Protein AF-A0A7X9RW45-F1 (afdb_monomer)

Foldseek 3Di:
DDKDKDKDFPDDDPQKTKIKIWIWDDAPVPDIDDIDIDIDMDGNVDPPGVVLVVLLVVQLNVLCVVPVVLNNPDDPVLVVQLVVCSSVDDDNVSSVVSSVVSVVVVVVD

Sequence (109 aa):
MNILIKKTVLSKLKDTCRISFEFFMLKDEKAWLQPLYKTENYVCLDQESERHLEKSAQLFSNFLSKVSDQVRSMTEEEFYVLFESMSSISSEKEFMETLQDVRTSNRVA

Mean predicted aligned error: 7.72 Å

Structure (mmCIF, N/CA/C/O backbone):
data_AF-A0A7X9RW45-F1
#
_entry.id   AF-A0A7X9RW45-F1
#
loop_
_atom_site.group_PDB
_atom_site.id
_atom_site.type_symbol
_atom_site.label_atom_id
_atom_site.label_alt_id
_atom_site.label_comp_id
_atom_site.label_asym_id
_atom_site.label_entity_id
_atom_site.label_seq_id
_atom_site.pdbx_PDB_ins_code
_atom_site.Cartn_x
_atom_site.Cartn_y
_atom_site.Cartn_z
_atom_site.occupancy
_atom_site.B_iso_or_equiv
_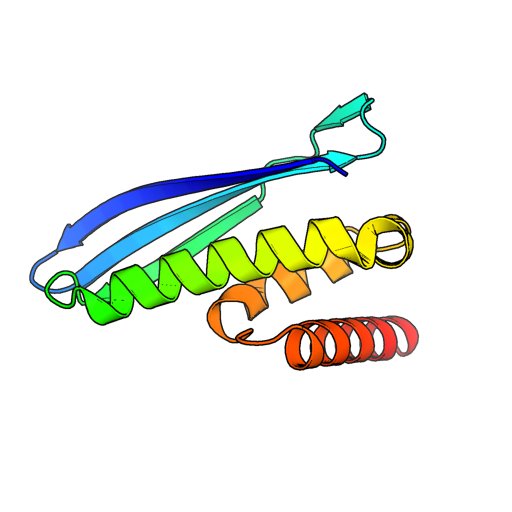atom_site.auth_seq_id
_atom_site.auth_comp_id
_atom_site.auth_asym_id
_atom_site.auth_atom_id
_atom_site.pdbx_PDB_model_num
ATOM 1 N N . MET A 1 1 ? 4.848 9.621 -11.400 1.00 61.44 1 MET A N 1
ATOM 2 C CA . MET A 1 1 ? 3.842 8.543 -11.293 1.00 61.44 1 MET A CA 1
ATOM 3 C C . MET A 1 1 ? 2.825 9.003 -10.270 1.00 61.44 1 MET A C 1
ATOM 5 O O . MET A 1 1 ? 3.246 9.352 -9.175 1.00 61.44 1 MET A O 1
ATOM 9 N N . ASN A 1 2 ? 1.544 9.103 -10.634 1.00 64.44 2 ASN A N 1
ATOM 10 C CA . ASN A 1 2 ? 0.509 9.553 -9.694 1.00 64.44 2 ASN A CA 1
ATOM 11 C C . ASN A 1 2 ? -0.149 8.332 -9.059 1.00 64.44 2 ASN A C 1
ATOM 13 O O . ASN A 1 2 ? -0.505 7.392 -9.769 1.00 64.44 2 ASN A O 1
ATOM 17 N N . ILE A 1 3 ? -0.286 8.347 -7.736 1.00 67.81 3 ILE A N 1
ATOM 18 C CA . ILE A 1 3 ? -0.837 7.231 -6.969 1.00 67.81 3 ILE A CA 1
ATOM 19 C C . ILE A 1 3 ? -1.960 7.766 -6.103 1.00 67.81 3 ILE A C 1
ATOM 21 O O . ILE A 1 3 ? -1.778 8.733 -5.364 1.00 67.81 3 ILE A O 1
ATOM 25 N N . LEU A 1 4 ? -3.124 7.140 -6.215 1.00 71.56 4 LEU A N 1
ATOM 26 C CA . LEU A 1 4 ? -4.272 7.417 -5.369 1.00 71.56 4 LEU A CA 1
ATOM 27 C C . LEU A 1 4 ? -4.579 6.169 -4.552 1.00 71.56 4 LEU A C 1
ATOM 29 O O . LEU A 1 4 ? -4.715 5.083 -5.106 1.00 71.56 4 LEU A O 1
ATOM 33 N N . ILE A 1 5 ? -4.725 6.353 -3.244 1.00 74.00 5 ILE A N 1
ATOM 34 C CA . ILE A 1 5 ? -5.132 5.301 -2.317 1.00 74.00 5 ILE A CA 1
ATOM 35 C C . ILE A 1 5 ? -6.501 5.679 -1.772 1.00 74.00 5 ILE A C 1
ATOM 37 O O . ILE A 1 5 ? -6.657 6.750 -1.183 1.00 74.00 5 ILE A O 1
ATOM 41 N N . LYS A 1 6 ? -7.494 4.813 -1.961 1.00 78.38 6 LYS A N 1
ATOM 42 C CA . LYS A 1 6 ? -8.795 4.931 -1.301 1.00 78.38 6 LYS A CA 1
ATOM 43 C C . LYS A 1 6 ? -8.919 3.877 -0.218 1.00 78.38 6 LYS A C 1
ATOM 45 O O . LYS A 1 6 ? -8.548 2.730 -0.421 1.00 78.38 6 LYS A O 1
ATOM 50 N N . LYS A 1 7 ? -9.460 4.275 0.928 1.00 80.69 7 LYS A N 1
ATOM 51 C CA . LYS A 1 7 ? -9.787 3.398 2.052 1.00 80.69 7 LYS A CA 1
ATOM 52 C C . LYS A 1 7 ? -11.304 3.273 2.144 1.00 80.69 7 LYS A C 1
ATOM 54 O O . LYS A 1 7 ? -11.996 4.286 2.219 1.00 80.69 7 LYS A O 1
ATOM 59 N N . THR A 1 8 ? -11.794 2.044 2.239 1.00 81.56 8 THR A N 1
ATOM 60 C CA . THR A 1 8 ? -13.215 1.734 2.412 1.00 81.56 8 THR A CA 1
ATOM 61 C C . THR A 1 8 ? -13.384 0.747 3.559 1.00 81.56 8 THR A C 1
ATOM 63 O O . THR A 1 8 ? -12.798 -0.332 3.545 1.00 81.56 8 THR A O 1
ATOM 66 N N . VAL A 1 9 ? -14.198 1.084 4.562 1.00 79.38 9 VAL A N 1
ATOM 67 C CA . VAL A 1 9 ? -14.588 0.126 5.609 1.00 79.38 9 VAL A CA 1
ATOM 68 C C . VAL A 1 9 ? -15.696 -0.759 5.041 1.00 79.38 9 VAL A C 1
ATOM 70 O O . VAL A 1 9 ? -16.799 -0.281 4.796 1.00 79.38 9 VAL A O 1
ATOM 73 N N . LEU A 1 10 ? -15.401 -2.039 4.814 1.00 80.69 10 LEU A N 1
ATOM 74 C CA . LEU A 1 10 ? -16.329 -2.992 4.199 1.00 80.69 10 LEU A CA 1
ATOM 75 C C . LEU A 1 10 ? -17.373 -3.507 5.192 1.00 80.69 10 LEU A C 1
ATOM 77 O O . LEU A 1 10 ? -18.539 -3.680 4.847 1.00 80.69 10 LEU A O 1
ATOM 81 N N . SER A 1 11 ? -16.954 -3.783 6.425 1.00 79.75 11 SER A N 1
ATOM 82 C CA . SER A 1 11 ? -17.837 -4.327 7.456 1.00 79.75 11 SER A CA 1
ATOM 83 C C . SER A 1 11 ? -17.262 -4.117 8.849 1.00 79.75 11 SER A C 1
ATOM 85 O O . SER A 1 11 ? -16.043 -4.120 9.031 1.00 79.75 11 SER A O 1
ATOM 87 N N . LYS A 1 12 ? -18.151 -4.018 9.839 1.00 79.75 12 LYS A N 1
ATOM 88 C CA . LYS A 1 12 ? -17.816 -4.063 11.264 1.00 79.75 12 LYS A CA 1
ATOM 89 C C . LYS A 1 12 ? -18.589 -5.213 11.899 1.00 79.75 12 LYS A C 1
ATOM 91 O O . LYS A 1 12 ? -1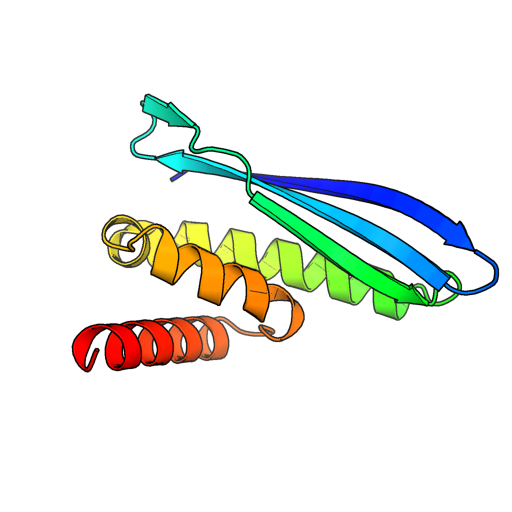9.814 -5.245 11.797 1.00 79.75 12 LYS A O 1
ATOM 96 N N . LEU A 1 13 ? -17.892 -6.163 12.514 1.00 78.88 13 LEU A N 1
ATOM 97 C CA . LEU A 1 13 ? -18.501 -7.291 13.211 1.00 78.88 13 LEU A CA 1
ATOM 98 C C . LEU A 1 13 ? -17.890 -7.399 14.608 1.00 78.88 13 LEU A C 1
ATOM 100 O O . LEU A 1 13 ? -16.717 -7.738 14.745 1.00 78.88 13 LEU A O 1
ATOM 104 N N . LYS A 1 14 ? -18.697 -7.126 15.640 1.00 82.75 14 LYS A N 1
ATOM 105 C CA . LYS A 1 14 ? -18.221 -7.000 17.028 1.00 82.75 14 LYS A CA 1
ATOM 106 C C . LYS A 1 14 ? -17.030 -6.029 17.094 1.00 82.75 14 LYS A C 1
ATOM 108 O O . LYS A 1 14 ? -17.161 -4.884 16.668 1.00 82.75 14 LYS A O 1
ATOM 113 N N . ASP A 1 15 ? -15.880 -6.517 17.544 1.00 81.75 15 ASP A N 1
ATOM 114 C CA . ASP A 1 15 ? -14.658 -5.745 17.730 1.00 81.75 15 ASP A CA 1
ATOM 115 C C . ASP A 1 15 ? -13.738 -5.812 16.507 1.00 81.75 15 ASP A C 1
ATOM 117 O O . ASP A 1 15 ? -12.628 -5.305 16.572 1.00 81.75 15 ASP A O 1
ATOM 121 N N . THR A 1 16 ? -14.151 -6.426 15.392 1.00 80.44 16 THR A N 1
ATOM 122 C CA . THR A 1 16 ? -13.322 -6.577 14.186 1.00 80.44 16 THR A CA 1
ATOM 123 C C . THR A 1 16 ? -13.880 -5.777 13.017 1.00 80.44 16 THR A C 1
ATOM 125 O O . THR A 1 16 ? -15.060 -5.864 12.669 1.00 80.44 16 THR A O 1
ATOM 128 N N . CYS A 1 17 ? -13.010 -4.999 12.385 1.00 83.81 17 CYS A N 1
ATOM 129 C CA . CYS A 1 17 ? -13.291 -4.185 11.218 1.00 83.81 17 CYS A CA 1
ATOM 130 C C . CYS A 1 17 ? -12.516 -4.741 10.031 1.00 83.81 17 CYS A C 1
ATOM 132 O O . CYS A 1 17 ? -11.359 -5.141 10.154 1.00 83.81 17 CYS A O 1
ATOM 134 N N . ARG A 1 18 ? -13.157 -4.726 8.866 1.00 83.69 18 ARG A N 1
ATOM 135 C CA . ARG A 1 18 ? -12.533 -5.089 7.597 1.00 83.69 18 ARG A CA 1
ATOM 136 C C . ARG A 1 18 ? -12.390 -3.827 6.758 1.00 83.69 18 ARG A C 1
ATOM 138 O O . ARG A 1 18 ? -13.402 -3.241 6.371 1.00 83.69 18 ARG A O 1
ATOM 145 N N . ILE A 1 19 ? -11.159 -3.400 6.494 1.00 81.06 19 ILE A N 1
ATOM 146 C CA . ILE A 1 19 ? -10.861 -2.300 5.569 1.00 81.06 19 ILE A CA 1
ATOM 147 C C . ILE A 1 19 ? -10.402 -2.895 4.241 1.00 81.06 19 ILE A C 1
ATOM 149 O O . ILE A 1 19 ? -9.630 -3.847 4.206 1.00 81.06 19 ILE A O 1
ATOM 153 N N . SER A 1 20 ? -10.859 -2.294 3.150 1.00 83.81 20 SER A N 1
ATOM 154 C CA . SER A 1 20 ? -10.269 -2.437 1.828 1.00 83.81 20 SER A CA 1
ATOM 155 C C . SER A 1 20 ? -9.493 -1.177 1.486 1.00 83.81 20 SER A C 1
ATOM 157 O O . SER A 1 20 ? -10.012 -0.070 1.646 1.00 83.81 20 SER A O 1
ATOM 159 N N . PHE A 1 21 ? -8.291 -1.346 0.958 1.00 80.75 21 PHE A N 1
ATOM 160 C CA . PHE A 1 21 ? -7.576 -0.299 0.256 1.00 80.75 21 PHE A CA 1
ATOM 161 C C . PHE A 1 21 ? -7.646 -0.539 -1.249 1.00 80.75 21 PHE A C 1
ATOM 163 O O . PHE A 1 21 ? -7.433 -1.660 -1.709 1.00 80.75 21 PHE A O 1
ATOM 170 N N . GLU A 1 22 ? -7.937 0.517 -1.999 1.00 80.19 22 GLU A N 1
ATOM 171 C CA . GLU A 1 22 ? -7.934 0.546 -3.458 1.00 80.19 22 GLU A CA 1
ATOM 172 C C . GLU A 1 22 ? -6.786 1.444 -3.922 1.00 80.19 22 GLU A C 1
ATOM 174 O O . GLU A 1 22 ? -6.712 2.617 -3.548 1.00 80.19 22 GLU A O 1
ATOM 179 N N . PHE A 1 23 ? -5.895 0.896 -4.736 1.00 77.88 23 PHE A N 1
ATOM 180 C CA . PHE A 1 23 ? -4.691 1.554 -5.219 1.00 77.88 23 PHE A CA 1
ATOM 181 C C . PHE A 1 23 ? -4.803 1.804 -6.712 1.00 77.88 23 PHE A C 1
ATOM 183 O O . PHE A 1 23 ? -4.835 0.872 -7.509 1.00 77.88 23 PHE A O 1
ATOM 190 N N . PHE A 1 24 ? -4.825 3.073 -7.095 1.00 76.62 24 PHE A N 1
ATOM 191 C CA . PHE A 1 24 ? -4.855 3.496 -8.485 1.00 76.62 24 PHE A CA 1
ATOM 192 C C . PHE A 1 24 ? -3.481 4.041 -8.847 1.00 76.62 24 PHE A C 1
ATOM 194 O O . PHE A 1 24 ? -3.017 5.011 -8.245 1.00 76.62 24 PHE A O 1
ATOM 201 N N . MET A 1 25 ? -2.838 3.429 -9.838 1.00 74.19 25 MET A N 1
ATOM 202 C CA . MET A 1 25 ? -1.526 3.843 -10.323 1.00 74.19 25 MET A CA 1
ATOM 203 C C . MET A 1 25 ? -1.649 4.409 -11.734 1.00 74.19 25 MET A C 1
ATOM 205 O O . MET A 1 25 ? -2.115 3.729 -12.644 1.00 74.19 25 MET A O 1
ATOM 209 N N . LEU A 1 26 ? -1.224 5.656 -11.921 1.00 70.12 26 LEU A N 1
ATOM 210 C CA . LEU A 1 26 ? -1.144 6.294 -13.229 1.00 70.12 26 LEU A CA 1
ATOM 211 C C . LEU A 1 26 ? 0.285 6.172 -13.760 1.00 70.12 26 LEU A C 1
ATOM 213 O O . LEU A 1 26 ? 1.192 6.879 -13.297 1.00 70.12 26 LEU A O 1
ATOM 217 N N . LYS A 1 27 ? 0.476 5.294 -14.747 1.00 67.81 27 LYS A N 1
ATOM 218 C CA . LYS A 1 27 ? 1.763 5.103 -15.416 1.00 67.81 27 LYS A CA 1
ATOM 219 C C . LYS A 1 27 ? 1.927 6.134 -16.533 1.00 67.81 27 LYS A C 1
ATOM 221 O O . LYS A 1 27 ? 1.011 6.366 -17.324 1.00 67.81 27 LYS A O 1
ATOM 226 N N . ASP A 1 28 ? 3.090 6.784 -16.547 1.00 68.44 28 ASP A N 1
ATOM 227 C CA . ASP A 1 28 ? 3.513 7.754 -17.569 1.00 68.44 28 ASP A CA 1
ATOM 228 C C . ASP A 1 28 ? 2.493 8.859 -17.886 1.00 68.44 28 ASP A C 1
ATOM 230 O O . ASP A 1 28 ? 2.446 9.361 -19.005 1.00 68.44 28 ASP A O 1
ATOM 234 N N . GLU A 1 29 ? 1.658 9.218 -16.901 1.00 66.31 29 GLU A N 1
ATOM 235 C CA . GLU A 1 29 ? 0.615 10.255 -16.994 1.00 66.31 29 GLU A CA 1
ATOM 236 C C . GLU A 1 29 ? -0.431 10.027 -18.101 1.00 66.31 29 GLU A C 1
ATOM 238 O O . GLU A 1 29 ? -1.223 10.916 -18.404 1.00 66.31 29 GLU A O 1
ATOM 243 N N . LYS A 1 30 ? -0.459 8.828 -18.695 1.00 65.50 30 LYS A N 1
ATOM 244 C CA . LYS A 1 30 ? -1.251 8.528 -19.897 1.00 65.50 30 LYS A CA 1
ATOM 245 C C . LYS A 1 30 ? -2.297 7.441 -19.688 1.00 65.50 30 LYS A C 1
ATOM 247 O O . LYS A 1 30 ? -3.317 7.472 -20.370 1.00 65.50 30 LYS A O 1
ATOM 252 N N . ALA A 1 31 ? -2.079 6.506 -18.761 1.00 66.69 31 ALA A N 1
ATOM 253 C CA . ALA A 1 31 ? -3.035 5.437 -18.486 1.00 66.69 31 ALA A CA 1
ATOM 254 C C . ALA A 1 31 ? -3.034 5.032 -17.008 1.00 66.69 31 ALA A C 1
ATOM 256 O O . ALA A 1 31 ? -1.978 4.837 -16.398 1.00 66.69 31 ALA A O 1
ATOM 257 N N . TRP A 1 32 ? -4.235 4.906 -16.438 1.00 65.81 32 TRP A N 1
ATOM 258 C CA . TRP A 1 32 ? -4.421 4.253 -15.148 1.00 65.81 32 TRP A CA 1
ATOM 259 C C . TRP A 1 32 ? -4.281 2.750 -15.355 1.00 65.81 32 TRP A C 1
ATOM 261 O O . TRP A 1 32 ? -4.922 2.182 -16.239 1.00 65.81 32 TRP A O 1
ATOM 271 N N . LEU A 1 33 ? -3.442 2.115 -14.548 1.00 68.25 33 LEU A N 1
ATOM 272 C CA . LEU A 1 33 ? -3.410 0.664 -14.443 1.00 68.25 33 LEU A CA 1
ATOM 273 C C . LEU A 1 33 ? -4.687 0.173 -13.761 1.00 68.25 33 LEU A C 1
ATOM 275 O O . LEU A 1 33 ? -5.408 0.955 -13.128 1.00 68.25 33 LEU A O 1
ATOM 279 N N . GLN A 1 34 ? -4.973 -1.124 -13.899 1.00 66.31 34 GLN A N 1
ATOM 280 C CA . GLN A 1 34 ? -6.076 -1.719 -13.155 1.00 66.31 34 GLN A CA 1
ATOM 281 C C . GLN A 1 34 ? -5.873 -1.461 -11.653 1.00 66.31 34 GLN A C 1
ATOM 283 O O . GLN A 1 34 ? -4.750 -1.596 -11.161 1.00 66.31 34 GLN A O 1
ATOM 288 N N . PRO A 1 35 ? -6.924 -1.032 -10.933 1.00 70.12 35 PRO A N 1
ATOM 289 C CA . PRO A 1 35 ? -6.813 -0.759 -9.512 1.00 70.12 35 PRO A CA 1
ATOM 290 C C . PRO A 1 35 ? -6.464 -2.034 -8.749 1.00 70.12 35 PRO A C 1
ATOM 292 O O . PRO A 1 35 ? -7.063 -3.084 -8.985 1.00 70.12 35 PRO A O 1
ATOM 295 N N . LEU A 1 36 ? -5.510 -1.931 -7.825 1.00 75.94 36 LEU A N 1
ATOM 296 C CA . LEU A 1 36 ? -5.185 -3.029 -6.921 1.00 75.94 36 LEU A CA 1
ATOM 297 C C . LEU A 1 36 ? -6.026 -2.935 -5.660 1.00 75.94 36 LEU A C 1
ATOM 299 O O . LEU A 1 36 ? -6.293 -1.843 -5.159 1.00 75.94 36 LEU A O 1
ATOM 303 N N . TYR A 1 37 ? -6.409 -4.089 -5.130 1.00 78.88 37 TYR A N 1
ATOM 304 C CA . TYR A 1 37 ? -7.271 -4.188 -3.963 1.00 78.88 37 TYR A CA 1
ATOM 305 C C . TYR A 1 37 ? -6.581 -5.019 -2.890 1.00 78.88 37 TYR A C 1
ATOM 307 O O . TYR A 1 37 ? -6.222 -6.164 -3.147 1.00 78.88 37 TYR A O 1
ATOM 315 N N . LYS A 1 38 ? -6.454 -4.477 -1.676 1.00 78.75 38 LYS A N 1
ATOM 316 C CA . LYS A 1 38 ? -5.988 -5.228 -0.500 1.00 78.75 38 LYS A CA 1
ATOM 317 C C . LYS A 1 38 ? -6.976 -5.076 0.627 1.00 78.75 38 LYS A C 1
ATOM 319 O O . LYS A 1 38 ? -7.410 -3.974 0.948 1.00 78.75 38 LYS A O 1
ATOM 324 N N . THR A 1 39 ? -7.356 -6.202 1.208 1.00 79.81 39 THR A N 1
ATOM 325 C CA . THR A 1 39 ? -8.244 -6.240 2.363 1.00 79.81 39 THR A CA 1
ATOM 326 C C . THR A 1 39 ? -7.431 -6.587 3.595 1.00 79.81 39 THR A C 1
ATOM 328 O O . THR A 1 39 ? -6.773 -7.620 3.608 1.00 79.81 39 THR A O 1
ATOM 331 N N . GLU A 1 40 ? -7.571 -5.793 4.650 1.00 78.31 40 GLU A N 1
ATOM 332 C CA . GLU A 1 40 ? -6.976 -6.066 5.956 1.00 78.31 40 GLU A CA 1
ATOM 333 C C . GLU A 1 40 ? -8.057 -6.124 7.043 1.00 78.31 40 GLU A C 1
ATOM 335 O O . GLU A 1 40 ? -9.041 -5.372 7.021 1.00 78.31 40 GLU A O 1
ATOM 340 N N . ASN A 1 41 ? -7.874 -7.034 8.002 1.00 76.06 41 ASN A N 1
ATOM 341 C CA . ASN A 1 41 ? -8.717 -7.141 9.193 1.00 76.06 41 ASN A CA 1
ATOM 342 C C . ASN A 1 41 ? -7.993 -6.511 10.384 1.00 76.06 41 ASN A C 1
ATOM 344 O O . ASN A 1 41 ? -6.804 -6.740 10.576 1.00 76.06 41 ASN A O 1
ATOM 348 N N . TYR A 1 42 ? -8.710 -5.757 11.210 1.00 75.31 42 TYR A N 1
ATOM 349 C CA . TYR A 1 42 ? -8.150 -5.119 12.403 1.00 75.31 42 TYR A CA 1
ATOM 350 C C . TYR A 1 42 ? -9.205 -4.977 13.497 1.00 75.31 42 TYR A C 1
ATOM 352 O O . TYR A 1 42 ? -10.392 -5.226 13.277 1.00 75.31 42 TYR A O 1
ATOM 360 N N . VAL A 1 43 ? -8.779 -4.578 14.693 1.00 76.19 43 VAL A N 1
ATOM 361 C CA . VAL A 1 43 ? -9.679 -4.374 15.831 1.00 76.19 43 VAL A CA 1
ATOM 362 C C . VAL A 1 43 ? -10.361 -3.003 15.710 1.00 76.19 43 VAL A C 1
ATOM 364 O O . VAL A 1 43 ? -9.705 -1.972 15.780 1.00 76.19 43 VAL A O 1
ATOM 367 N N . CYS A 1 44 ? -11.686 -2.978 15.532 1.00 73.00 44 CYS A N 1
ATOM 368 C CA . CYS A 1 44 ? -12.499 -1.767 15.356 1.00 73.00 44 CYS A CA 1
ATOM 369 C C . CYS A 1 44 ? -12.403 -0.770 16.512 1.00 73.00 44 CYS A C 1
ATOM 371 O O . CYS A 1 44 ? -12.591 0.426 16.303 1.00 73.00 44 CYS A O 1
ATOM 373 N N . LEU A 1 45 ? -12.263 -1.278 17.738 1.00 68.06 45 LEU A N 1
ATOM 374 C CA . LEU A 1 45 ? -12.309 -0.463 18.953 1.00 68.06 45 LEU A CA 1
ATOM 375 C C . LEU A 1 45 ? -10.973 0.228 19.241 1.00 68.06 45 LEU A C 1
ATOM 377 O O . LEU A 1 45 ? -10.922 1.118 20.086 1.00 68.06 45 LEU A O 1
ATOM 381 N N . ASP A 1 46 ? -9.915 -0.164 18.533 1.00 72.00 46 ASP A N 1
ATOM 382 C CA . ASP A 1 46 ? -8.582 0.377 18.720 1.00 72.00 46 ASP A CA 1
ATOM 383 C C . ASP A 1 46 ? -8.272 1.464 17.678 1.00 72.00 46 ASP A C 1
ATOM 385 O O . ASP A 1 46 ? -7.999 1.192 16.50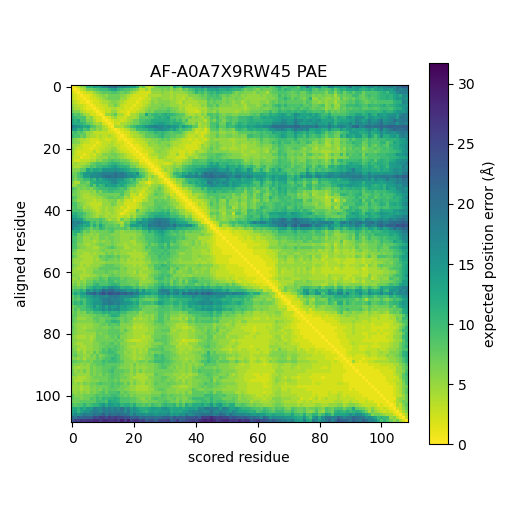5 1.00 72.00 46 ASP A O 1
ATOM 389 N N . GLN A 1 47 ? -8.298 2.723 18.129 1.00 73.38 47 GLN A N 1
ATOM 390 C CA . GLN A 1 47 ? -7.899 3.873 17.314 1.00 73.38 47 GLN A CA 1
ATOM 391 C C . GLN A 1 47 ? -6.412 3.829 16.923 1.00 73.38 47 GLN A C 1
ATOM 393 O O . GLN A 1 47 ? -6.024 4.491 15.960 1.00 73.38 47 GLN A O 1
ATOM 398 N N . GLU A 1 48 ? -5.569 3.087 17.648 1.00 77.75 48 GLU A N 1
ATOM 399 C CA . GLU A 1 48 ? -4.143 2.956 17.348 1.00 77.75 48 GLU A CA 1
ATOM 400 C C . GLU A 1 48 ? -3.913 2.078 16.113 1.00 77.75 48 GLU A C 1
ATOM 402 O O . GLU A 1 48 ? -3.236 2.510 15.178 1.00 77.75 48 GLU A O 1
ATOM 407 N N . SER A 1 49 ? -4.561 0.911 16.047 1.00 72.12 49 SER A N 1
ATOM 408 C CA . SER A 1 49 ? -4.536 0.017 14.881 1.00 72.12 49 SER A CA 1
ATOM 409 C C . SER A 1 49 ? -5.009 0.703 13.594 1.00 72.12 49 SER A C 1
ATOM 411 O O . SER A 1 49 ? -4.373 0.577 12.545 1.00 72.12 49 SER A O 1
ATOM 413 N N . GLU A 1 50 ? -6.102 1.472 13.656 1.00 74.31 50 GLU A N 1
ATOM 414 C CA . GLU A 1 50 ? -6.600 2.219 12.493 1.00 74.31 50 GLU A CA 1
ATOM 415 C C . GLU A 1 50 ? -5.607 3.304 12.045 1.00 74.31 50 GLU A C 1
ATOM 417 O O . GLU A 1 50 ? -5.312 3.417 10.851 1.00 74.31 50 GLU A O 1
ATOM 422 N N . ARG A 1 51 ? -5.035 4.059 12.993 1.00 80.12 51 ARG A N 1
ATOM 423 C CA . ARG A 1 51 ? -4.005 5.069 12.700 1.00 80.12 51 ARG A CA 1
ATOM 424 C C . ARG A 1 51 ? -2.739 4.455 12.121 1.00 80.12 51 ARG A C 1
ATOM 426 O O . ARG A 1 51 ? -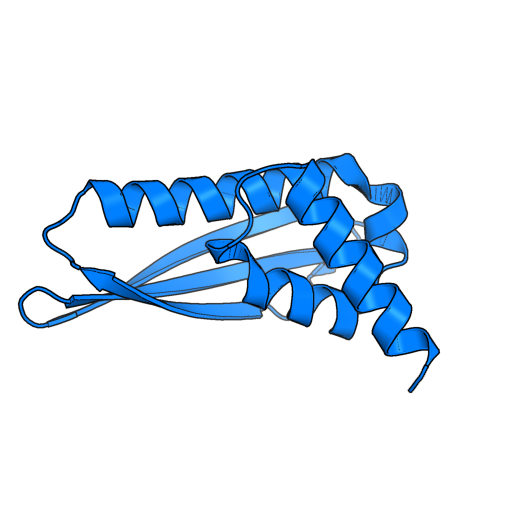2.132 5.058 11.238 1.00 80.12 51 ARG A O 1
ATOM 433 N N . HIS A 1 52 ? -2.329 3.282 12.599 1.00 77.88 52 HIS A N 1
ATOM 434 C CA . HIS A 1 52 ? -1.167 2.581 12.066 1.00 77.88 52 HIS A CA 1
ATOM 435 C C . HIS A 1 52 ? -1.384 2.220 10.594 1.00 77.88 52 HIS A C 1
ATOM 437 O O . HIS A 1 52 ? -0.537 2.525 9.760 1.00 77.88 52 HIS A O 1
ATOM 443 N N . LEU A 1 53 ? -2.541 1.647 10.256 1.00 75.38 53 LEU A N 1
ATOM 444 C CA . LEU A 1 53 ? -2.911 1.299 8.881 1.00 75.38 53 LEU A CA 1
ATOM 445 C C . LEU A 1 53 ? -2.929 2.520 7.948 1.00 75.38 53 LEU A C 1
ATOM 447 O O . LEU A 1 53 ? -2.382 2.463 6.846 1.00 75.38 53 LEU A O 1
ATOM 451 N N . GLU A 1 54 ? -3.511 3.636 8.392 1.00 78.31 54 GLU A N 1
ATOM 452 C CA . GLU A 1 54 ? -3.498 4.890 7.626 1.00 78.31 54 GLU A CA 1
ATOM 453 C C . GLU A 1 54 ? -2.078 5.428 7.430 1.00 78.31 54 GLU A C 1
ATOM 455 O O . GLU A 1 54 ? -1.705 5.821 6.322 1.00 78.31 54 GLU A O 1
ATOM 460 N N . LYS A 1 55 ? -1.260 5.396 8.486 1.00 82.94 55 LYS A N 1
ATOM 461 C CA . LYS A 1 55 ? 0.131 5.846 8.434 1.00 82.94 55 LYS A CA 1
ATOM 462 C C . LYS A 1 55 ? 0.968 4.980 7.492 1.00 82.94 55 LYS A C 1
ATOM 464 O O . LYS A 1 55 ? 1.722 5.540 6.701 1.00 82.94 55 LYS A O 1
ATOM 469 N N . SER A 1 56 ? 0.814 3.655 7.525 1.00 80.56 56 SER A N 1
ATOM 470 C CA . SER A 1 56 ? 1.486 2.732 6.600 1.00 80.56 56 SER A CA 1
ATOM 471 C C . SER A 1 56 ? 1.103 3.018 5.149 1.00 80.56 56 SER A C 1
ATOM 473 O O . SER A 1 56 ? 1.983 3.171 4.304 1.00 80.56 56 SER A O 1
ATOM 475 N N . ALA A 1 57 ? -0.192 3.193 4.858 1.00 78.31 57 ALA A N 1
ATOM 476 C CA . ALA A 1 57 ? -0.653 3.537 3.512 1.00 78.31 57 ALA A CA 1
ATOM 477 C C . ALA A 1 57 ? -0.078 4.878 3.024 1.00 78.31 57 ALA A C 1
ATOM 479 O O . ALA A 1 57 ? 0.346 5.006 1.872 1.00 78.31 57 ALA A O 1
ATOM 480 N N . GLN A 1 58 ? -0.008 5.874 3.909 1.00 81.94 58 GLN A N 1
ATOM 481 C CA . GLN A 1 58 ? 0.542 7.181 3.569 1.00 81.94 58 GLN A CA 1
ATOM 482 C C . GLN A 1 58 ? 2.063 7.152 3.369 1.00 81.94 58 GLN A C 1
ATOM 484 O O . GLN A 1 58 ? 2.564 7.768 2.426 1.00 81.94 58 GLN A O 1
ATOM 489 N N . LEU A 1 59 ? 2.801 6.417 4.206 1.00 82.38 59 LEU A N 1
ATOM 490 C CA . LEU A 1 59 ? 4.241 6.202 4.041 1.00 82.38 59 LEU A CA 1
ATOM 491 C C . LEU A 1 59 ? 4.546 5.500 2.717 1.00 82.38 59 LEU A C 1
ATOM 493 O O . LEU A 1 59 ? 5.391 5.971 1.961 1.00 82.38 59 LEU A O 1
ATOM 497 N N . PHE A 1 60 ? 3.806 4.443 2.397 1.00 82.44 60 PHE A N 1
ATOM 498 C CA . PHE A 1 60 ? 3.964 3.697 1.156 1.00 82.44 60 PHE A CA 1
ATOM 499 C C . PHE A 1 60 ? 3.708 4.563 -0.088 1.00 82.44 60 PHE A C 1
ATOM 501 O O . PHE A 1 60 ? 4.533 4.579 -1.002 1.00 82.44 60 PHE A O 1
ATOM 508 N N . SER A 1 61 ? 2.640 5.373 -0.094 1.00 78.56 61 SER A N 1
ATOM 509 C CA . SER A 1 61 ? 2.395 6.366 -1.158 1.00 78.56 61 SER A CA 1
ATOM 510 C C . SER A 1 61 ? 3.552 7.360 -1.304 1.00 78.56 61 SER A C 1
ATOM 512 O O . SER A 1 61 ? 4.032 7.642 -2.407 1.00 78.56 61 SER A O 1
ATOM 514 N N . ASN A 1 62 ? 4.048 7.867 -0.171 1.00 80.56 62 ASN A N 1
ATOM 515 C CA . ASN A 1 62 ? 5.156 8.813 -0.150 1.00 80.56 62 ASN A CA 1
ATOM 516 C C . ASN A 1 62 ? 6.442 8.188 -0.702 1.00 80.56 62 ASN A C 1
ATOM 518 O O . ASN A 1 62 ? 7.133 8.835 -1.485 1.00 80.56 62 ASN A O 1
ATOM 522 N N . PHE A 1 63 ? 6.762 6.943 -0.352 1.00 80.44 63 PHE A N 1
ATOM 523 C CA . PHE A 1 63 ? 7.945 6.269 -0.885 1.00 80.44 63 PHE A CA 1
ATOM 524 C C . PHE A 1 63 ? 7.820 6.039 -2.385 1.00 80.44 63 PHE A C 1
ATOM 526 O O . PHE A 1 63 ? 8.700 6.464 -3.132 1.00 80.44 63 PHE A O 1
ATOM 533 N N . LEU A 1 64 ? 6.687 5.517 -2.853 1.00 75.94 64 LEU A N 1
ATOM 534 C CA . LEU A 1 64 ? 6.458 5.314 -4.282 1.00 75.94 64 LEU A CA 1
ATOM 535 C C . LEU A 1 64 ? 6.572 6.605 -5.110 1.00 75.94 64 LEU A C 1
ATOM 537 O O . LEU A 1 64 ? 7.062 6.568 -6.239 1.00 75.94 64 LEU A O 1
ATOM 541 N N . SER A 1 65 ? 6.157 7.751 -4.559 1.00 71.06 65 SER A N 1
ATOM 542 C CA . SER A 1 65 ? 6.310 9.046 -5.237 1.00 71.06 65 SER A CA 1
ATOM 543 C C . SER A 1 65 ? 7.759 9.557 -5.265 1.00 71.06 65 SER A C 1
ATOM 545 O O . SER A 1 65 ? 8.162 10.173 -6.253 1.00 71.06 65 SER A O 1
ATOM 547 N N . LYS A 1 66 ? 8.563 9.273 -4.229 1.00 68.94 66 LYS A N 1
ATOM 548 C CA . LYS A 1 66 ? 9.961 9.725 -4.107 1.00 68.94 66 LYS A CA 1
ATOM 549 C C . LYS A 1 66 ? 10.949 8.905 -4.934 1.00 68.94 66 LYS A C 1
ATOM 551 O O . LYS A 1 66 ? 11.821 9.485 -5.572 1.00 68.94 66 LYS A O 1
ATOM 556 N N . VAL A 1 67 ? 10.815 7.579 -4.980 1.00 66.69 67 VAL A N 1
ATOM 557 C CA . VAL A 1 67 ? 11.728 6.700 -5.745 1.00 66.69 67 VAL A CA 1
ATOM 558 C C . VAL A 1 67 ? 11.283 6.488 -7.193 1.00 66.69 67 VAL A C 1
ATOM 560 O O . VAL A 1 67 ? 11.471 5.421 -7.776 1.00 66.69 67 VAL A O 1
ATOM 563 N N . SER A 1 68 ? 10.719 7.535 -7.804 1.00 63.34 68 SER A N 1
ATOM 564 C CA . SER A 1 68 ? 10.010 7.458 -9.085 1.00 63.34 68 SER A CA 1
ATOM 565 C C . SER A 1 68 ? 10.813 6.794 -10.208 1.00 63.34 68 SER A C 1
ATOM 567 O O . SER A 1 68 ? 10.236 6.054 -10.995 1.00 63.34 68 SER A O 1
ATOM 569 N N . ASP A 1 69 ? 12.136 6.978 -10.260 1.00 66.44 69 ASP A N 1
ATOM 570 C CA . ASP A 1 69 ? 12.964 6.404 -11.329 1.00 66.44 69 ASP A CA 1
ATOM 571 C C . ASP A 1 69 ? 13.220 4.907 -11.146 1.00 66.44 69 ASP A C 1
ATOM 573 O O . ASP A 1 69 ? 13.234 4.161 -12.123 1.00 66.44 69 ASP A O 1
ATOM 577 N N . GLN A 1 70 ? 13.356 4.439 -9.902 1.00 65.62 70 GLN A N 1
ATOM 578 C CA . GLN A 1 70 ? 13.433 3.006 -9.628 1.00 65.62 70 GLN A CA 1
ATOM 579 C C . GLN A 1 70 ? 12.062 2.349 -9.758 1.00 65.62 70 GLN A C 1
ATOM 581 O O . GLN A 1 70 ? 11.976 1.216 -10.210 1.00 65.62 70 GLN A O 1
ATOM 586 N N . VAL A 1 71 ? 10.991 3.048 -9.394 1.00 65.19 71 VAL A N 1
ATOM 587 C CA . VAL A 1 71 ? 9.627 2.525 -9.499 1.00 65.19 71 VAL A CA 1
ATOM 5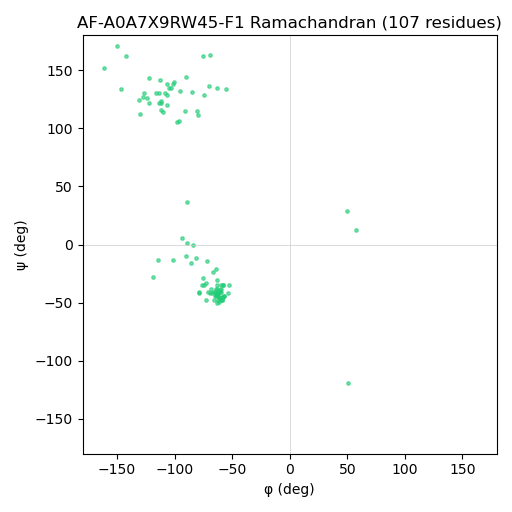88 C C . VAL A 1 71 ? 9.132 2.519 -10.952 1.00 65.19 71 VAL A C 1
ATOM 590 O O . VAL A 1 71 ? 8.375 1.640 -11.340 1.00 65.19 71 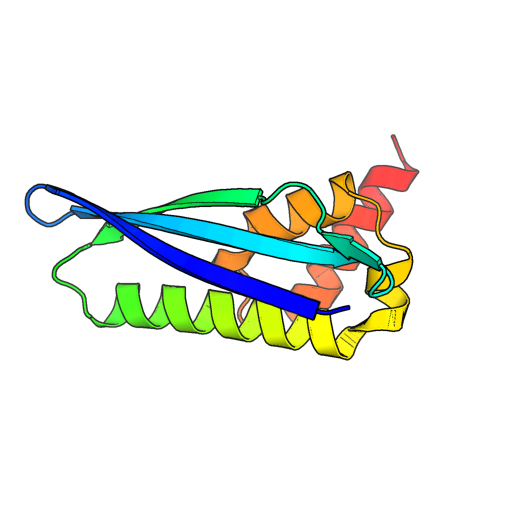VAL A O 1
ATOM 593 N N . ARG A 1 72 ? 9.611 3.430 -11.808 1.00 66.12 72 ARG A N 1
ATOM 594 C CA . ARG A 1 72 ? 9.290 3.463 -13.249 1.00 66.12 72 ARG A CA 1
ATOM 595 C C . ARG A 1 72 ? 9.694 2.198 -13.998 1.00 66.12 72 ARG A C 1
ATOM 597 O O . ARG A 1 72 ? 9.010 1.811 -14.942 1.00 66.12 72 ARG A O 1
ATOM 604 N N . SER A 1 73 ? 10.808 1.587 -13.604 1.00 72.56 73 SER A N 1
ATOM 605 C CA . SER A 1 73 ? 11.300 0.336 -14.187 1.00 72.56 73 SER A CA 1
ATOM 606 C C . SER A 1 73 ? 10.753 -0.909 -13.493 1.00 72.56 73 SER A C 1
ATOM 608 O O . SER A 1 73 ? 11.116 -2.015 -13.883 1.00 72.56 73 SER A O 1
ATOM 610 N N . MET A 1 74 ? 9.897 -0.736 -12.481 1.00 77.44 74 MET A N 1
ATOM 611 C CA . MET A 1 74 ? 9.287 -1.836 -11.751 1.00 77.44 74 MET A CA 1
ATOM 612 C C . MET A 1 74 ? 8.271 -2.569 -12.628 1.00 77.44 74 MET A C 1
ATOM 614 O O . MET A 1 74 ? 7.478 -1.938 -13.339 1.00 77.44 74 MET A O 1
ATOM 618 N N . THR A 1 75 ? 8.290 -3.898 -12.587 1.00 77.38 75 THR A N 1
ATOM 619 C CA . THR A 1 75 ? 7.245 -4.704 -13.226 1.00 77.38 75 THR A CA 1
ATOM 620 C C . THR A 1 75 ? 5.960 -4.662 -12.398 1.00 77.38 75 THR A C 1
ATOM 622 O O . THR A 1 75 ? 5.965 -4.301 -11.221 1.00 77.38 75 THR A O 1
ATOM 625 N N . GLU A 1 76 ? 4.828 -5.030 -13.002 1.00 74.06 76 GLU A N 1
ATOM 626 C CA . GLU A 1 76 ? 3.570 -5.123 -12.252 1.00 74.06 76 GLU A CA 1
ATOM 627 C C . GLU A 1 76 ? 3.686 -6.132 -11.102 1.00 74.06 76 GLU A C 1
ATOM 629 O O . GLU A 1 76 ? 3.263 -5.837 -9.991 1.00 74.06 76 GLU A O 1
ATOM 634 N N . GLU A 1 77 ? 4.335 -7.276 -11.331 1.00 79.38 77 GLU A N 1
ATOM 635 C CA . GLU A 1 77 ? 4.559 -8.317 -10.321 1.00 79.38 77 GLU A CA 1
ATOM 636 C C . GLU A 1 77 ? 5.395 -7.822 -9.133 1.00 79.38 77 GLU A C 1
ATOM 638 O O . GLU A 1 77 ? 5.009 -8.020 -7.982 1.00 79.38 77 GLU A O 1
ATOM 643 N N . GLU A 1 78 ? 6.493 -7.106 -9.391 1.00 80.38 78 GLU A N 1
ATOM 644 C CA . GLU A 1 78 ? 7.303 -6.496 -8.329 1.00 80.38 78 GLU A CA 1
ATOM 645 C C . GLU A 1 78 ? 6.477 -5.506 -7.489 1.00 80.38 78 GLU A C 1
ATOM 647 O O . GLU A 1 78 ? 6.601 -5.456 -6.262 1.00 80.38 78 GLU A O 1
ATOM 652 N N . PHE A 1 79 ? 5.592 -4.750 -8.144 1.00 79.75 79 PHE A N 1
ATOM 653 C CA . PHE A 1 79 ? 4.693 -3.814 -7.478 1.00 79.75 79 PHE A CA 1
ATOM 654 C C . PHE A 1 79 ? 3.652 -4.526 -6.607 1.00 79.75 79 PHE A C 1
ATOM 656 O O . PHE A 1 79 ? 3.415 -4.088 -5.480 1.00 79.75 79 PHE A O 1
ATOM 663 N N . TYR A 1 80 ? 3.072 -5.636 -7.075 1.00 78.81 80 TYR A N 1
ATOM 664 C CA . TYR A 1 80 ? 2.138 -6.445 -6.284 1.00 78.81 80 TYR A CA 1
ATOM 665 C C . TYR A 1 80 ? 2.774 -6.957 -4.988 1.00 78.81 80 TYR A C 1
ATOM 667 O O . TYR A 1 80 ? 2.173 -6.830 -3.923 1.00 78.81 80 TYR A O 1
ATOM 675 N N . VAL A 1 81 ? 3.999 -7.486 -5.047 1.00 82.38 81 VAL A N 1
ATOM 676 C CA . VAL A 1 81 ? 4.677 -8.013 -3.849 1.00 82.38 81 VAL A CA 1
ATOM 677 C C . VAL A 1 81 ? 4.973 -6.900 -2.837 1.00 82.38 81 VAL A C 1
ATOM 679 O O . VAL A 1 81 ? 4.756 -7.064 -1.631 1.00 82.38 81 VAL A O 1
ATOM 682 N N . LEU A 1 82 ? 5.406 -5.732 -3.320 1.00 83.81 82 LEU A N 1
ATOM 683 C CA . LEU A 1 82 ? 5.607 -4.554 -2.474 1.00 83.81 82 LEU A CA 1
ATOM 684 C C . LEU A 1 82 ? 4.307 -4.068 -1.837 1.00 83.81 82 LEU A C 1
ATOM 686 O O . LEU A 1 82 ? 4.284 -3.722 -0.656 1.00 83.81 82 LEU A O 1
ATOM 690 N N . PHE A 1 83 ? 3.227 -4.054 -2.612 1.00 81.69 83 PHE A N 1
ATOM 691 C CA . PHE A 1 83 ? 1.907 -3.664 -2.147 1.00 81.69 83 PHE A CA 1
ATOM 692 C C . PHE A 1 83 ? 1.381 -4.594 -1.046 1.00 81.69 83 PHE A C 1
ATOM 694 O O . PHE A 1 83 ? 0.873 -4.122 -0.026 1.00 81.69 83 PHE A O 1
ATOM 701 N N . GLU A 1 84 ? 1.574 -5.906 -1.188 1.00 83.06 84 GLU A N 1
ATOM 702 C CA . GLU A 1 84 ? 1.199 -6.870 -0.152 1.00 83.06 84 GLU A CA 1
ATOM 703 C C . GLU A 1 84 ? 1.972 -6.670 1.159 1.00 83.06 84 GLU A C 1
ATOM 705 O O . GLU A 1 84 ? 1.414 -6.871 2.240 1.00 83.06 84 GLU A O 1
ATOM 710 N N . SER A 1 85 ? 3.209 -6.181 1.072 1.00 84.94 85 SER A N 1
ATOM 711 C CA . SER A 1 85 ? 4.086 -5.909 2.219 1.00 84.94 85 SER A CA 1
ATOM 712 C C . SER A 1 85 ? 3.852 -4.537 2.875 1.00 84.94 85 SER A C 1
ATOM 714 O O . SER A 1 85 ? 4.505 -4.201 3.864 1.00 84.94 85 SER A O 1
ATOM 716 N N . MET A 1 86 ? 2.915 -3.725 2.371 1.00 85.06 86 MET A N 1
ATOM 717 C CA . MET A 1 86 ? 2.711 -2.336 2.808 1.00 85.06 86 MET A CA 1
ATOM 718 C C . MET A 1 86 ? 2.526 -2.176 4.325 1.00 85.06 86 MET A C 1
ATOM 720 O O . MET A 1 86 ? 3.060 -1.238 4.915 1.00 85.06 86 MET A O 1
ATOM 724 N N . SER A 1 87 ? 1.761 -3.062 4.967 1.00 79.44 87 SER A N 1
ATOM 725 C CA . SER A 1 87 ? 1.466 -2.979 6.405 1.00 79.44 87 SER A CA 1
ATOM 726 C C . SER A 1 87 ? 2.702 -3.193 7.286 1.00 79.44 87 SER A C 1
ATOM 728 O O . SER A 1 87 ? 2.730 -2.695 8.410 1.00 79.44 87 SER A O 1
ATOM 730 N N . SER A 1 88 ? 3.728 -3.876 6.769 1.00 82.19 88 SER A N 1
ATOM 731 C CA . SER A 1 88 ? 5.003 -4.117 7.457 1.00 82.19 88 SER A CA 1
ATOM 732 C C . SER A 1 88 ? 6.068 -3.044 7.217 1.00 82.19 88 SER A C 1
ATOM 734 O O . SER A 1 88 ? 7.085 -3.047 7.903 1.00 82.19 88 SER A O 1
ATOM 736 N N . ILE A 1 89 ? 5.850 -2.116 6.280 1.00 83.12 89 ILE A N 1
ATOM 737 C CA . ILE A 1 89 ? 6.827 -1.078 5.936 1.00 83.12 89 ILE A CA 1
ATOM 738 C C . ILE A 1 89 ? 6.581 0.164 6.797 1.00 83.12 89 ILE A C 1
ATOM 740 O O . ILE A 1 89 ? 5.563 0.849 6.671 1.00 83.12 89 ILE A O 1
ATOM 744 N N . SER A 1 90 ? 7.549 0.483 7.651 1.00 83.69 90 SER A N 1
ATOM 745 C CA . SER A 1 90 ? 7.505 1.606 8.590 1.00 83.69 90 SER A CA 1
ATOM 746 C C . SER A 1 90 ? 8.540 2.700 8.290 1.00 83.69 90 SER A C 1
ATOM 748 O O . SER A 1 90 ? 8.429 3.817 8.806 1.00 83.69 90 SER A O 1
ATOM 750 N N . SER A 1 91 ? 9.518 2.423 7.418 1.00 86.06 91 SER A N 1
ATOM 751 C CA . SER A 1 91 ? 10.572 3.367 7.027 1.00 86.06 91 SER A CA 1
ATOM 752 C C . SER A 1 91 ? 10.958 3.283 5.544 1.00 86.06 91 SER A C 1
ATOM 754 O O . SER A 1 91 ? 10.693 2.294 4.865 1.00 86.06 91 SER A O 1
ATOM 756 N N . GLU A 1 92 ? 11.625 4.330 5.038 1.00 83.62 92 GLU A N 1
ATOM 757 C CA . GLU A 1 92 ? 12.130 4.366 3.654 1.00 83.62 92 GLU A CA 1
ATOM 758 C C . GLU A 1 92 ? 13.188 3.282 3.423 1.00 83.62 92 GLU A C 1
A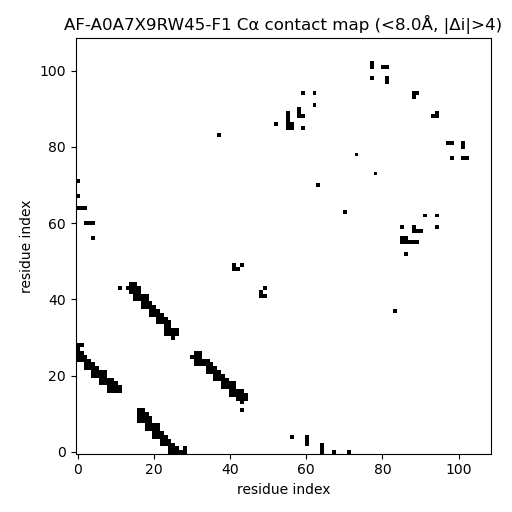TOM 760 O O . GLU A 1 92 ? 13.245 2.676 2.360 1.00 83.62 92 GLU A O 1
ATOM 765 N N . LYS A 1 93 ? 13.996 2.992 4.448 1.00 86.75 93 LYS A N 1
ATOM 766 C CA . LYS A 1 93 ? 15.005 1.935 4.402 1.00 86.75 93 LYS A CA 1
ATOM 767 C C . LYS A 1 93 ? 14.359 0.558 4.213 1.00 86.75 93 LYS A C 1
ATOM 769 O O . LYS A 1 93 ? 14.742 -0.147 3.288 1.00 86.75 93 LYS A O 1
ATOM 774 N N . GLU A 1 94 ? 13.356 0.221 5.024 1.00 87.31 94 GLU A N 1
ATOM 775 C CA . GLU A 1 94 ? 12.616 -1.050 4.915 1.00 87.31 94 GLU A CA 1
ATOM 776 C C . GLU A 1 94 ? 11.923 -1.192 3.556 1.00 87.31 94 GLU A C 1
ATOM 778 O O . GLU A 1 94 ? 11.928 -2.269 2.959 1.00 87.31 94 GLU A O 1
ATOM 783 N N . PHE A 1 95 ? 11.369 -0.096 3.027 1.00 86.62 95 PHE A N 1
ATOM 784 C CA . PHE A 1 95 ? 10.798 -0.077 1.681 1.00 86.62 95 PHE A CA 1
ATOM 785 C C . PHE A 1 95 ? 11.845 -0.454 0.623 1.00 86.62 95 PHE A C 1
ATOM 787 O O . PHE A 1 95 ? 11.588 -1.284 -0.249 1.00 86.62 95 PHE A O 1
ATOM 794 N N . MET A 1 96 ? 13.034 0.151 0.703 1.00 85.44 96 MET A N 1
ATOM 795 C CA . MET A 1 96 ? 14.117 -0.083 -0.253 1.00 85.44 96 MET A CA 1
ATOM 796 C C . MET A 1 96 ? 14.710 -1.488 -0.148 1.00 85.44 96 MET A C 1
ATOM 798 O O . MET A 1 96 ? 15.013 -2.083 -1.181 1.00 85.44 96 MET A O 1
ATOM 802 N N . GLU A 1 97 ? 14.846 -2.018 1.067 1.00 88.31 97 GLU A N 1
ATOM 803 C CA . GLU A 1 97 ? 15.262 -3.404 1.313 1.00 88.31 97 GLU A CA 1
ATOM 804 C C . GLU A 1 97 ? 14.251 -4.378 0.696 1.00 88.31 97 GLU A C 1
ATOM 806 O O . GLU A 1 97 ? 14.625 -5.200 -0.137 1.00 88.31 97 GLU A O 1
ATOM 811 N N . THR A 1 98 ? 12.956 -4.184 0.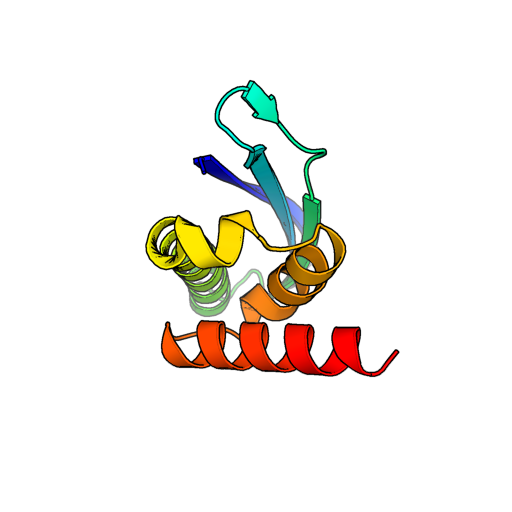968 1.00 87.50 98 THR A N 1
ATOM 812 C CA . THR A 1 98 ? 11.886 -5.007 0.380 1.00 87.50 98 THR A CA 1
ATOM 813 C C . THR A 1 98 ? 11.925 -4.967 -1.153 1.00 87.50 98 THR A C 1
ATOM 815 O O . THR A 1 98 ? 11.843 -6.002 -1.810 1.00 87.50 98 THR A O 1
ATOM 818 N N . LEU A 1 99 ? 12.105 -3.785 -1.755 1.00 85.69 99 LEU A N 1
ATOM 819 C CA . LEU A 1 99 ? 12.225 -3.647 -3.211 1.00 85.69 99 LEU A CA 1
ATOM 820 C C . LEU A 1 99 ? 13.447 -4.398 -3.770 1.00 85.69 99 LEU A C 1
ATOM 822 O O . LEU A 1 99 ? 13.364 -5.013 -4.836 1.00 85.69 99 LEU A O 1
ATOM 826 N N . GLN A 1 100 ? 14.594 -4.336 -3.090 1.00 87.38 100 GLN A N 1
ATOM 827 C CA . GLN A 1 100 ? 15.794 -5.064 -3.509 1.00 87.38 100 GLN A CA 1
ATOM 828 C C . GLN A 1 100 ? 15.614 -6.580 -3.409 1.00 87.38 100 GLN A C 1
ATOM 830 O O . GLN A 1 100 ? 16.018 -7.294 -4.332 1.00 87.38 100 GLN A O 1
ATOM 835 N N . ASP A 1 101 ? 14.980 -7.063 -2.346 1.00 88.69 101 ASP A N 1
ATOM 836 C CA . ASP A 1 101 ? 14.724 -8.488 -2.134 1.00 88.69 101 ASP A CA 1
ATOM 837 C C . ASP A 1 101 ? 13.806 -9.057 -3.221 1.00 88.69 101 ASP A C 1
ATOM 839 O O . ASP A 1 101 ? 14.109 -10.093 -3.823 1.00 88.69 101 ASP A O 1
ATOM 843 N N . VAL A 1 102 ? 12.733 -8.331 -3.553 1.00 87.19 102 VAL A N 1
ATOM 844 C CA . VAL A 1 102 ? 11.806 -8.687 -4.638 1.00 87.19 102 VAL A CA 1
ATOM 845 C C . VAL A 1 102 ? 12.539 -8.773 -5.981 1.00 87.19 102 VAL A C 1
ATOM 847 O O . VAL A 1 102 ? 12.425 -9.766 -6.700 1.00 87.19 102 VAL A O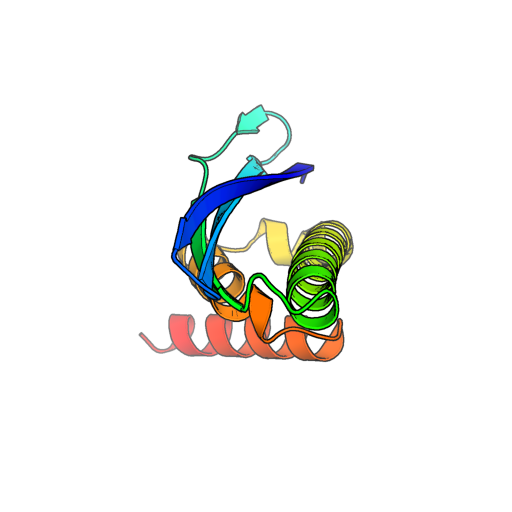 1
ATOM 850 N N . ARG A 1 103 ? 13.365 -7.771 -6.299 1.00 84.31 103 ARG A N 1
ATOM 851 C CA . ARG A 1 103 ? 14.156 -7.733 -7.542 1.00 84.31 103 ARG A CA 1
ATOM 852 C C . ARG A 1 103 ? 15.181 -8.849 -7.646 1.00 84.31 103 ARG A C 1
ATOM 854 O O . ARG A 1 103 ? 15.436 -9.361 -8.734 1.00 84.31 103 ARG A O 1
ATOM 861 N N . THR A 1 104 ? 15.815 -9.184 -6.529 1.00 84.00 104 THR A N 1
ATOM 862 C CA . THR A 1 104 ? 16.821 -10.246 -6.485 1.00 84.00 104 THR A CA 1
ATOM 863 C C . THR A 1 104 ? 16.153 -11.601 -6.680 1.00 84.00 104 THR A C 1
ATOM 865 O O . THR A 1 104 ? 16.640 -12.405 -7.468 1.00 84.00 104 THR A O 1
ATOM 868 N N . SER A 1 105 ? 14.995 -11.814 -6.053 1.00 78.44 105 SER A N 1
ATOM 869 C CA . SER A 1 105 ? 14.214 -13.049 -6.174 1.00 78.44 105 SER A CA 1
ATOM 870 C C . SER A 1 105 ? 13.700 -13.276 -7.602 1.00 78.44 105 SER A C 1
ATOM 872 O O . SER A 1 105 ? 13.869 -14.365 -8.144 1.00 78.44 105 SER A O 1
ATOM 874 N N . ASN A 1 106 ? 13.184 -12.234 -8.263 1.00 65.19 106 ASN A N 1
ATOM 875 C CA . ASN A 1 106 ? 12.674 -12.320 -9.640 1.00 65.19 106 ASN A CA 1
ATOM 876 C C . ASN A 1 106 ? 13.761 -12.479 -10.717 1.00 65.19 106 ASN A C 1
ATOM 878 O O . ASN A 1 106 ? 13.449 -12.804 -11.856 1.00 65.19 106 ASN A O 1
ATOM 882 N N . ARG A 1 107 ? 15.040 -12.243 -10.397 1.00 60.94 107 ARG A N 1
ATOM 883 C CA . ARG A 1 107 ? 16.164 -12.487 -11.323 1.00 60.94 107 ARG A CA 1
ATOM 884 C C . ARG A 1 107 ? 16.682 -13.923 -11.297 1.00 60.94 107 ARG A C 1
ATOM 886 O O . ARG A 1 107 ? 17.475 -14.284 -12.163 1.00 60.94 107 ARG A O 1
ATOM 893 N N . VAL A 1 108 ? 16.318 -14.688 -10.270 1.00 54.56 108 VAL A N 1
ATOM 894 C CA . VAL A 1 108 ? 16.804 -16.057 -10.037 1.00 54.56 108 VAL A CA 1
ATOM 895 C C . VAL A 1 108 ? 15.765 -17.106 -10.471 1.00 54.56 108 VAL A C 1
ATOM 897 O O . VAL A 1 108 ? 16.119 -18.276 -10.610 1.00 54.56 108 VAL A O 1
ATOM 900 N N . ALA A 1 109 ? 14.518 -16.689 -10.715 1.00 47.19 109 ALA A N 1
ATOM 901 C CA . ALA A 1 109 ? 13.429 -17.494 -11.277 1.00 47.19 109 ALA A CA 1
ATOM 902 C C . ALA A 1 109 ? 13.410 -17.441 -12.814 1.00 47.19 109 ALA A C 1
ATOM 904 O O . ALA A 1 109 ? 13.042 -18.474 -13.420 1.00 47.19 109 ALA A O 1
#

pLDDT: mean 76.73, std 7.72, range [47.19, 88.69]

Solvent-accessible surface area (backbone atoms only — not comparable to full-atom values): 6293 Å² total; per-residue (Å²): 106,55,74,48,79,45,81,43,81,76,48,76,56,92,57,36,26,34,37,35,38,38,38,38,41,26,51,88,86,76,46,71,49,82,68,45,76,48,76,49,78,46,54,60,81,40,69,63,60,54,50,49,54,53,48,19,54,52,50,48,54,51,48,57,55,69,45,38,75,67,55,68,73,49,51,72,68,57,49,51,57,52,59,74,45,32,85,79,36,86,47,73,64,53,48,52,50,53,54,51,52,49,54,55,55,67,73,75,111

Organism: NCBI:txid694437

Nearest PDB structures (foldseek):
  4v61-assembly1_AQ  TM=5.355E-01  e=6.624E-01  Spinacia oleracea
  6i7s-assembly2_H  TM=6.964E-01  e=3.163E+00  Homo sapiens
  6i7s-assembly1_G  TM=7.083E-01  e=4.062E+00  Homo sapiens
  7ksf-assembly1_A  TM=3.353E-01  e=9.640E-01  Eastern chimpanzee simian foamy virus
  7jil-assembly1_v  TM=3.504E-01  e=4.603E+00  Flavobacterium johnsoniae

Secondary structure (DSSP, 8-state):
-EEEEEEEEEEEETTEEEEEEEEEEEETTTEEPPPEEEEEEEETT-HHHHHHHHHHHHHHHHHHHHTHHHHHT--HHHHHHHHHTGGG--SHHHHHHHHHHHHHHHTT-

Radius of gyration: 14.75 Å; Cα contacts (8 Å, |Δi|>4): 136; chains: 1; bounding box: 35×28×39 Å